Protein AF-A0A369JK52-F1 (afdb_monomer_lite)

Structure (mmCIF, N/CA/C/O backbone):
data_AF-A0A369JK52-F1
#
_entry.id   AF-A0A369JK52-F1
#
loop_
_atom_site.group_PDB
_atom_site.id
_atom_site.type_symbol
_atom_site.label_atom_id
_atom_site.label_alt_id
_atom_site.label_comp_id
_atom_site.label_asym_id
_atom_site.label_entity_id
_atom_site.label_seq_id
_atom_site.pdbx_PDB_ins_code
_atom_site.Cartn_x
_atom_site.Cartn_y
_atom_site.Cartn_z
_atom_site.occupancy
_atom_site.B_iso_or_equiv
_atom_site.auth_seq_id
_atom_site.auth_comp_id
_atom_site.auth_asym_id
_atom_site.auth_atom_id
_atom_site.pdbx_PDB_model_num
ATOM 1 N N . MET A 1 1 ? -1.022 -8.951 -0.066 1.00 92.31 1 MET A N 1
ATOM 2 C CA . MET A 1 1 ? -1.393 -7.519 -0.084 1.00 92.31 1 MET A CA 1
ATOM 3 C C . MET A 1 1 ? -2.094 -7.216 1.218 1.00 92.31 1 MET A C 1
ATOM 5 O O . MET A 1 1 ? -2.938 -8.012 1.606 1.00 92.31 1 MET A O 1
ATOM 9 N N . LEU A 1 2 ? -1.735 -6.120 1.875 1.00 95.69 2 LEU A N 1
ATOM 10 C CA . LEU A 1 2 ? -2.367 -5.659 3.109 1.00 95.69 2 LEU A CA 1
ATOM 11 C C . LEU A 1 2 ? -2.743 -4.187 2.950 1.00 95.69 2 LEU A C 1
ATOM 13 O O . LEU A 1 2 ? -2.022 -3.443 2.293 1.00 95.69 2 LEU A O 1
ATOM 17 N N . ILE A 1 3 ? -3.856 -3.775 3.537 1.00 95.38 3 ILE A N 1
ATOM 18 C CA . ILE A 1 3 ? -4.256 -2.375 3.664 1.00 95.38 3 ILE A CA 1
ATOM 19 C C . ILE A 1 3 ? -3.962 -1.959 5.103 1.00 95.38 3 ILE A C 1
ATOM 21 O O . ILE A 1 3 ? -4.188 -2.742 6.027 1.00 95.38 3 ILE A O 1
ATOM 25 N N . SER A 1 4 ? -3.420 -0.761 5.287 1.00 92.25 4 SER A N 1
ATOM 26 C CA . SER A 1 4 ? -3.056 -0.224 6.601 1.00 92.25 4 SER A CA 1
ATOM 27 C C . SER A 1 4 ? -3.136 1.311 6.594 1.00 92.25 4 SER A C 1
ATOM 29 O O . SER A 1 4 ? -3.690 1.890 5.659 1.00 92.25 4 SER A O 1
ATOM 31 N N . GLY A 1 5 ? -2.602 1.975 7.619 1.00 88.19 5 GLY A N 1
ATOM 32 C CA . GLY A 1 5 ? -2.619 3.434 7.751 1.00 88.19 5 GLY A CA 1
ATOM 33 C C . GLY A 1 5 ? -3.940 3.995 8.277 1.00 88.19 5 GLY A C 1
ATOM 34 O O . GLY A 1 5 ? -4.769 3.271 8.833 1.00 88.19 5 GLY A O 1
ATOM 35 N N . ASP A 1 6 ? -4.116 5.301 8.093 1.00 87.88 6 ASP A N 1
ATOM 36 C CA . ASP A 1 6 ? -5.197 6.079 8.710 1.00 87.88 6 ASP A CA 1
ATOM 37 C C . ASP A 1 6 ? -6.586 5.610 8.263 1.00 87.88 6 ASP A C 1
ATOM 39 O O . ASP A 1 6 ? -7.502 5.547 9.072 1.00 87.88 6 ASP A O 1
ATOM 43 N N . LEU A 1 7 ? -6.732 5.146 7.015 1.00 90.19 7 LEU A N 1
ATOM 44 C CA . LEU A 1 7 ? -7.988 4.561 6.531 1.00 90.19 7 LEU A CA 1
ATOM 45 C C . LEU A 1 7 ? -8.438 3.357 7.359 1.00 90.19 7 LEU A C 1
ATOM 47 O O . LEU A 1 7 ? -9.628 3.175 7.609 1.00 90.19 7 LEU A O 1
ATOM 51 N N . VAL A 1 8 ? -7.492 2.518 7.779 1.00 90.69 8 VAL A N 1
ATOM 52 C CA . VAL A 1 8 ? -7.812 1.346 8.594 1.00 90.69 8 VAL A CA 1
ATOM 53 C C . VAL A 1 8 ? -8.067 1.747 10.042 1.00 90.69 8 VAL A C 1
ATOM 55 O O . VAL A 1 8 ? -8.923 1.151 10.693 1.00 90.69 8 VAL A O 1
ATOM 58 N N . LEU A 1 9 ? -7.366 2.767 10.541 1.00 87.12 9 LEU A N 1
ATOM 59 C CA . LEU A 1 9 ? -7.651 3.338 11.852 1.00 87.12 9 LEU A CA 1
ATOM 60 C C . LEU A 1 9 ? -9.086 3.881 11.906 1.00 87.12 9 LEU A C 1
ATOM 62 O O . LEU A 1 9 ? -9.849 3.442 12.760 1.00 87.12 9 LEU A O 1
ATOM 66 N N . ASP A 1 10 ? -9.479 4.718 10.943 1.00 88.12 10 ASP A N 1
ATOM 67 C CA . ASP A 1 10 ? -10.840 5.254 10.815 1.00 88.12 10 ASP A CA 1
ATOM 68 C C . ASP A 1 10 ? -11.886 4.133 10.731 1.00 88.12 10 ASP A C 1
ATOM 70 O O . ASP A 1 10 ? -12.933 4.190 11.381 1.00 88.12 10 ASP A O 1
ATOM 74 N N . PHE A 1 11 ? -11.589 3.077 9.964 1.00 88.75 11 PHE A N 1
ATOM 75 C CA . PHE A 1 11 ? -12.454 1.903 9.851 1.00 88.75 11 PHE A CA 1
ATOM 76 C C . PHE A 1 11 ? -12.712 1.229 11.209 1.00 88.75 11 PHE A C 1
ATOM 78 O O . PHE A 1 11 ? -13.856 0.877 11.507 1.00 88.75 11 PHE A O 1
ATOM 85 N N . PHE A 1 12 ? -11.679 1.051 12.040 1.00 88.56 12 PHE A N 1
ATOM 86 C CA . PHE A 1 12 ? -11.827 0.436 13.365 1.00 88.56 12 PHE A CA 1
ATOM 87 C C . PHE A 1 12 ? -12.431 1.382 14.406 1.00 88.56 12 PHE A C 1
ATOM 89 O O . PHE A 1 12 ? -13.213 0.932 15.244 1.00 88.56 12 PHE A O 1
ATOM 96 N N . ASP A 1 13 ? -12.099 2.670 14.338 1.00 85.50 13 ASP A N 1
ATOM 97 C CA . ASP A 1 13 ? -12.552 3.699 15.278 1.00 85.50 13 ASP A CA 1
ATOM 98 C C . ASP A 1 13 ? -14.020 4.099 15.047 1.00 85.50 13 ASP A C 1
ATOM 100 O O . ASP A 1 13 ? -14.674 4.667 15.918 1.00 85.50 13 ASP A O 1
ATOM 104 N N . ARG A 1 14 ? -14.582 3.759 13.874 1.00 80.00 14 ARG A N 1
ATOM 105 C CA . ARG A 1 14 ? -15.957 4.108 13.462 1.00 80.00 14 ARG A CA 1
ATOM 106 C C . ARG A 1 14 ? -16.228 5.617 13.511 1.00 80.00 14 ARG A C 1
ATOM 108 O O . ARG A 1 14 ? -17.381 6.035 13.643 1.00 80.00 14 ARG A O 1
ATOM 115 N N . ASN A 1 15 ? -15.175 6.420 13.404 1.00 68.62 15 ASN A N 1
ATOM 116 C CA . ASN A 1 15 ? -15.254 7.872 13.413 1.00 68.62 15 ASN A CA 1
ATOM 117 C C . ASN A 1 15 ? -15.697 8.425 12.047 1.00 68.62 15 ASN A C 1
ATOM 119 O O . ASN A 1 15 ? -15.661 7.735 11.026 1.00 68.62 15 ASN A O 1
ATOM 123 N N . LEU A 1 16 ? -16.186 9.674 12.041 1.00 62.81 16 LEU A N 1
ATOM 124 C CA . LEU A 1 16 ? -16.596 10.385 10.821 1.00 62.81 16 LEU A CA 1
ATOM 125 C C . LEU A 1 16 ? -15.433 10.432 9.814 1.00 62.81 16 LEU A C 1
ATOM 127 O O . LEU A 1 16 ? -14.293 10.615 10.235 1.00 62.81 16 LEU A O 1
ATOM 131 N N . PRO A 1 17 ? -15.699 10.302 8.500 1.00 65.50 17 PRO A N 1
ATOM 132 C CA . PRO A 1 17 ? -14.642 10.094 7.520 1.00 65.50 17 PRO A CA 1
ATOM 133 C C . PRO A 1 17 ? -13.689 11.292 7.470 1.00 65.50 17 PRO A C 1
ATOM 135 O O . PRO A 1 17 ? -14.086 12.382 7.056 1.00 65.50 17 PRO A O 1
ATOM 138 N N . SER A 1 18 ? -12.421 11.062 7.832 1.00 75.38 18 SER A N 1
ATOM 139 C CA . SER A 1 18 ? -11.323 12.023 7.629 1.00 75.38 18 SER A CA 1
ATOM 140 C C . SER A 1 18 ? -10.865 12.102 6.160 1.00 75.38 18 SER A C 1
ATOM 142 O O . SER A 1 18 ? -10.001 12.898 5.805 1.00 75.38 18 SER A O 1
ATOM 144 N N . ASP A 1 19 ? -11.500 11.292 5.308 1.00 84.62 19 ASP A N 1
ATOM 145 C CA . ASP A 1 19 ? -11.163 11.012 3.915 1.00 84.62 19 ASP A CA 1
ATOM 146 C C . ASP A 1 19 ? -9.677 10.678 3.663 1.00 84.62 19 ASP A C 1
ATOM 148 O O . ASP A 1 19 ? -9.024 11.325 2.838 1.00 84.62 19 ASP A O 1
ATOM 152 N N . PRO A 1 20 ? -9.119 9.681 4.374 1.00 89.00 20 PRO A N 1
ATOM 153 C CA . PRO A 1 20 ? -7.706 9.353 4.273 1.00 89.00 20 PRO A CA 1
ATOM 154 C C . PRO A 1 20 ? -7.371 8.645 2.953 1.00 89.00 20 PRO A C 1
ATOM 156 O O . PRO A 1 20 ? -8.184 7.918 2.370 1.00 89.00 20 PRO A O 1
ATOM 159 N N . ASP A 1 21 ? -6.123 8.801 2.510 1.00 93.25 21 ASP A N 1
ATOM 160 C CA . ASP A 1 21 ? -5.587 8.072 1.361 1.00 93.25 21 ASP A CA 1
ATOM 161 C C . ASP A 1 21 ? -5.592 6.553 1.618 1.00 93.25 21 ASP A C 1
ATOM 163 O O . ASP A 1 21 ? -5.274 6.080 2.712 1.00 93.25 21 ASP A O 1
ATOM 167 N N . LEU A 1 22 ? -5.878 5.759 0.580 1.00 94.38 22 LEU A N 1
ATOM 168 C CA . LEU A 1 22 ? -5.802 4.302 0.680 1.00 94.38 22 LEU A CA 1
ATOM 169 C C . LEU A 1 22 ? -4.339 3.853 0.650 1.00 94.38 22 LEU A C 1
ATOM 171 O O . LEU A 1 22 ? -3.682 3.940 -0.389 1.00 94.38 22 LEU A O 1
ATOM 175 N N . GLU A 1 23 ? -3.836 3.310 1.755 1.00 94.50 23 GLU A N 1
ATOM 176 C CA . GLU A 1 23 ? -2.468 2.804 1.832 1.00 94.50 23 GLU A CA 1
ATOM 177 C C . GLU A 1 23 ? -2.408 1.275 1.693 1.00 94.50 23 GLU A C 1
ATOM 179 O O . GLU A 1 23 ? -2.938 0.522 2.509 1.00 94.50 23 GLU A O 1
ATOM 184 N N . VAL A 1 24 ? -1.726 0.813 0.643 1.00 95.94 24 VAL A N 1
ATOM 185 C CA . VAL A 1 24 ? -1.594 -0.600 0.277 1.00 95.94 24 VAL A CA 1
ATOM 186 C C . VAL A 1 24 ? -0.138 -1.035 0.407 1.00 95.94 24 VAL A C 1
ATOM 188 O O . VAL A 1 24 ? 0.750 -0.474 -0.233 1.00 95.94 24 VAL A O 1
ATOM 191 N N . TRP A 1 25 ? 0.100 -2.078 1.193 1.00 94.44 25 TRP A N 1
ATOM 192 C CA . TRP A 1 25 ? 1.404 -2.678 1.442 1.00 94.44 25 TRP A CA 1
ATOM 193 C C . TRP A 1 25 ? 1.559 -4.002 0.695 1.00 94.44 25 TRP A C 1
ATOM 195 O O . TRP A 1 25 ? 0.729 -4.917 0.795 1.00 94.44 25 TRP A O 1
ATOM 205 N N . VAL A 1 26 ? 2.649 -4.114 -0.063 1.00 95.00 26 VAL A N 1
ATOM 206 C CA . VAL A 1 26 ? 2.937 -5.276 -0.912 1.00 95.00 26 VAL A CA 1
ATOM 207 C C . VAL A 1 26 ? 4.418 -5.623 -0.900 1.00 95.00 26 VAL A C 1
ATOM 209 O O . VAL A 1 26 ? 5.282 -4.776 -0.669 1.00 95.00 26 VAL A O 1
ATOM 212 N N . GLU A 1 27 ? 4.717 -6.877 -1.207 1.00 92.44 27 GLU A N 1
ATOM 213 C CA . GLU A 1 27 ? 6.076 -7.284 -1.550 1.00 92.44 27 GLU A CA 1
ATOM 214 C C . GLU A 1 27 ? 6.511 -6.550 -2.819 1.00 92.44 27 GLU A C 1
ATOM 216 O O . GLU A 1 27 ? 5.719 -6.387 -3.753 1.00 92.44 27 GLU A O 1
ATOM 221 N N . HIS A 1 28 ? 7.765 -6.102 -2.864 1.00 91.31 28 HIS A N 1
ATOM 222 C CA . HIS A 1 28 ? 8.261 -5.319 -3.990 1.00 91.31 28 HIS A CA 1
ATOM 223 C C . HIS A 1 28 ? 8.048 -5.997 -5.356 1.00 91.31 28 HIS A C 1
ATOM 225 O O . HIS A 1 28 ? 7.530 -5.310 -6.234 1.00 91.31 28 HIS A O 1
ATOM 231 N N . PRO A 1 29 ? 8.315 -7.305 -5.552 1.00 89.50 29 PRO A N 1
ATOM 232 C CA . PRO A 1 29 ? 8.073 -7.971 -6.838 1.00 89.50 29 PRO A CA 1
ATOM 233 C C . PRO A 1 29 ? 6.621 -7.868 -7.335 1.00 89.50 29 PRO A C 1
ATOM 235 O O . PRO A 1 29 ? 6.385 -7.670 -8.524 1.00 89.50 29 PRO A O 1
ATOM 238 N N . SER A 1 30 ? 5.647 -7.918 -6.423 1.00 93.56 30 SER A N 1
ATOM 239 C CA . SER A 1 30 ? 4.210 -7.871 -6.735 1.00 93.56 3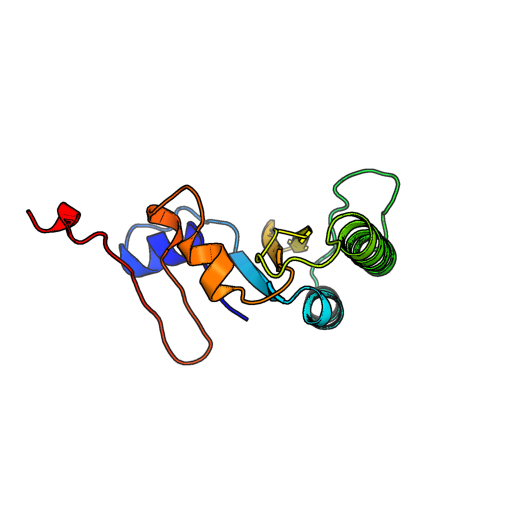0 SER A CA 1
ATOM 240 C C . SER A 1 30 ? 3.706 -6.461 -7.070 1.00 93.56 30 SER A C 1
ATOM 242 O O . SER A 1 30 ? 2.596 -6.285 -7.575 1.00 93.56 30 SER A O 1
ATOM 244 N N . ALA A 1 31 ? 4.506 -5.427 -6.796 1.00 94.19 31 ALA A N 1
ATOM 245 C CA . ALA A 1 31 ? 4.097 -4.038 -6.965 1.00 94.19 31 ALA A CA 1
ATOM 246 C C . ALA A 1 31 ? 3.869 -3.644 -8.428 1.00 94.19 31 ALA A C 1
ATOM 248 O O . ALA A 1 31 ? 3.038 -2.775 -8.694 1.00 94.19 31 ALA A O 1
ATOM 249 N N . LEU A 1 32 ? 4.590 -4.260 -9.371 1.00 95.25 32 LEU A N 1
ATOM 250 C CA . LEU A 1 32 ? 4.457 -3.929 -10.788 1.00 95.25 32 LEU A CA 1
ATOM 251 C C . LEU A 1 32 ? 3.059 -4.265 -11.312 1.00 95.25 32 LEU A C 1
ATOM 253 O O . LEU A 1 32 ? 2.445 -3.440 -11.987 1.00 95.25 32 LEU A O 1
ATOM 257 N N . ASP A 1 33 ? 2.552 -5.450 -10.985 1.00 97.19 33 ASP A N 1
ATOM 258 C CA . ASP A 1 33 ? 1.253 -5.912 -11.474 1.00 97.19 33 ASP A CA 1
ATOM 259 C C . ASP A 1 33 ? 0.105 -5.168 -10.795 1.00 97.19 33 ASP A C 1
ATOM 261 O O . ASP A 1 33 ? -0.821 -4.715 -11.466 1.00 97.19 33 ASP A O 1
ATOM 265 N N . ILE A 1 34 ? 0.216 -4.924 -9.488 1.00 96.94 34 ILE A N 1
ATOM 266 C CA . ILE A 1 34 ? -0.775 -4.146 -8.734 1.00 96.94 34 ILE A CA 1
ATOM 267 C C . ILE A 1 34 ? -0.817 -2.694 -9.221 1.00 96.94 34 ILE A C 1
ATOM 269 O O . ILE A 1 34 ? -1.889 -2.154 -9.486 1.00 96.94 34 ILE A O 1
ATOM 273 N N . GLY A 1 35 ? 0.342 -2.060 -9.416 1.00 97.06 35 GLY A N 1
ATOM 274 C CA . GLY A 1 35 ? 0.395 -0.697 -9.938 1.00 97.06 35 GLY A CA 1
ATOM 275 C C . GLY A 1 35 ? -0.118 -0.595 -11.376 1.00 97.06 35 GLY A C 1
ATOM 276 O O . GLY A 1 35 ? -0.810 0.363 -11.708 1.00 97.06 35 GLY A O 1
ATOM 277 N N . ARG A 1 36 ? 0.136 -1.599 -12.228 1.00 97.44 36 ARG A N 1
ATOM 278 C CA . ARG A 1 36 ? -0.483 -1.681 -13.563 1.00 97.44 36 ARG A CA 1
ATOM 279 C C . ARG A 1 36 ? -1.995 -1.792 -13.472 1.00 97.44 36 ARG A C 1
ATOM 281 O O . ARG A 1 36 ? -2.684 -1.097 -14.211 1.00 97.44 36 ARG A O 1
ATOM 288 N N . TRP A 1 37 ? -2.507 -2.613 -12.561 1.00 97.62 37 TRP A N 1
ATOM 289 C CA . TRP A 1 37 ? -3.941 -2.724 -12.339 1.00 97.62 37 TRP A CA 1
ATOM 290 C C . TRP A 1 37 ? -4.556 -1.382 -11.918 1.00 97.62 37 TRP A C 1
ATOM 292 O O . TRP A 1 37 ? -5.561 -0.983 -12.505 1.00 97.62 37 TRP A O 1
ATOM 302 N N . PHE A 1 38 ? -3.907 -0.612 -11.034 1.00 97.44 38 PHE A N 1
ATOM 303 C CA . PHE A 1 38 ? -4.352 0.750 -10.702 1.00 97.44 38 PHE A CA 1
ATOM 304 C C . PHE A 1 38 ? -4.468 1.652 -11.938 1.00 97.44 38 PHE A C 1
ATOM 306 O O . PHE A 1 38 ? -5.456 2.375 -12.082 1.00 97.44 38 PHE A O 1
ATOM 313 N N . LEU A 1 39 ? -3.507 1.568 -12.865 1.00 96.88 39 LEU A N 1
ATOM 314 C CA . LEU A 1 39 ? -3.580 2.294 -14.137 1.00 96.88 39 LEU A CA 1
ATOM 315 C C . LEU A 1 39 ? -4.777 1.837 -14.986 1.00 96.88 39 LEU A C 1
ATOM 317 O O . LEU A 1 39 ? -5.451 2.674 -15.583 1.00 96.88 39 LEU A O 1
ATOM 321 N N . THR A 1 40 ? -5.088 0.534 -15.019 1.00 97.50 40 THR A N 1
ATOM 322 C CA . THR A 1 40 ? -6.240 0.021 -15.791 1.00 97.50 40 THR A CA 1
ATOM 323 C C . THR A 1 40 ? -7.595 0.469 -15.251 1.00 97.50 40 THR A C 1
ATOM 325 O O . THR A 1 40 ? -8.529 0.622 -16.032 1.00 97.50 40 THR A O 1
ATOM 328 N N . ILE A 1 41 ? -7.706 0.719 -13.943 1.00 96.31 41 ILE A N 1
ATOM 329 C CA . ILE A 1 41 ? -8.955 1.166 -13.304 1.00 96.31 41 ILE A CA 1
ATOM 330 C C . ILE A 1 41 ? -9.062 2.700 -13.209 1.00 96.31 41 ILE A C 1
ATOM 332 O O . ILE A 1 41 ? -9.913 3.224 -12.494 1.00 96.31 41 ILE A O 1
ATOM 336 N N . GLY A 1 42 ? -8.210 3.435 -13.935 1.00 96.06 42 GLY A N 1
ATOM 337 C CA . GLY A 1 42 ? -8.342 4.883 -14.130 1.00 96.06 42 GLY A CA 1
ATOM 338 C C . GLY A 1 42 ? -7.529 5.766 -13.180 1.00 96.06 42 GLY A C 1
ATOM 339 O O . GLY A 1 42 ? -7.720 6.984 -13.175 1.00 96.06 42 GLY A O 1
ATOM 340 N N . TYR A 1 43 ? -6.609 5.202 -12.395 1.00 97.69 43 TYR A N 1
ATOM 341 C CA . TYR A 1 43 ? -5.642 6.009 -11.653 1.00 97.69 43 TYR A CA 1
ATOM 342 C C . TYR A 1 43 ? -4.458 6.391 -12.541 1.00 97.69 43 TYR A C 1
ATOM 344 O O . TYR A 1 43 ? -4.084 5.674 -13.466 1.00 97.69 43 TYR A O 1
ATOM 352 N N . ILE A 1 44 ? -3.817 7.510 -12.220 1.00 96.75 44 ILE A N 1
ATOM 353 C CA . ILE A 1 44 ? -2.549 7.914 -12.821 1.00 96.75 44 ILE A CA 1
ATOM 354 C C . ILE A 1 44 ? -1.429 7.835 -11.795 1.00 96.75 44 ILE A C 1
ATOM 356 O O . ILE A 1 44 ? -1.609 8.206 -10.637 1.00 96.75 44 ILE A O 1
ATOM 360 N N . TYR A 1 45 ? -0.256 7.382 -12.222 1.00 96.81 45 TYR A N 1
ATOM 361 C CA . TYR A 1 45 ? 0.936 7.432 -11.387 1.00 96.81 45 TYR A CA 1
ATOM 362 C C . TYR A 1 45 ? 1.422 8.879 -11.230 1.00 96.81 45 TYR A C 1
ATOM 364 O O . TYR A 1 45 ? 1.542 9.616 -12.211 1.00 96.81 45 TYR A O 1
ATOM 372 N N . ILE A 1 46 ? 1.711 9.272 -9.990 1.00 95.50 46 ILE A N 1
ATOM 373 C CA . ILE A 1 46 ? 2.272 10.574 -9.640 1.00 95.50 46 ILE A CA 1
ATOM 374 C C . ILE A 1 46 ? 3.760 10.381 -9.322 1.00 95.50 46 ILE A C 1
ATOM 376 O O . ILE A 1 46 ? 4.103 9.821 -8.275 1.00 95.50 46 ILE A O 1
ATOM 380 N N . PRO A 1 47 ? 4.664 10.816 -10.214 1.00 91.44 47 PRO A N 1
ATOM 381 C CA . PRO A 1 47 ? 6.089 10.610 -10.025 1.00 91.44 47 PRO A CA 1
ATOM 382 C C . PRO A 1 47 ? 6.612 11.445 -8.854 1.00 91.44 47 PRO A C 1
ATOM 384 O O . PRO A 1 47 ? 6.352 12.641 -8.762 1.00 91.44 47 PRO A O 1
ATOM 387 N N . SER A 1 48 ? 7.399 10.828 -7.967 1.00 82.38 48 SER A N 1
ATOM 388 C CA . SER A 1 48 ? 7.994 11.535 -6.819 1.00 82.38 48 SER A CA 1
ATOM 389 C C . SER A 1 48 ? 9.073 12.552 -7.219 1.00 82.38 48 SER A C 1
ATOM 391 O O . SER A 1 48 ? 9.443 13.400 -6.416 1.00 82.38 48 SER A O 1
ATOM 393 N N . ASN A 1 49 ? 9.616 12.448 -8.435 1.00 77.69 49 ASN A N 1
ATOM 394 C CA . ASN A 1 49 ? 10.477 13.451 -9.058 1.00 77.69 49 ASN A CA 1
ATOM 395 C C . ASN A 1 49 ? 10.358 13.378 -10.590 1.00 77.69 49 ASN A C 1
ATOM 397 O O . ASN A 1 49 ? 10.018 12.333 -11.145 1.00 77.69 49 ASN A O 1
ATOM 401 N N . ASP A 1 50 ? 10.688 14.473 -11.278 1.00 63.62 50 ASP A N 1
ATOM 402 C CA . ASP A 1 50 ? 10.506 14.619 -12.732 1.00 63.62 50 ASP A CA 1
ATOM 403 C C . ASP A 1 50 ? 11.275 13.603 -13.594 1.00 63.62 50 ASP A C 1
ATOM 405 O O . ASP A 1 50 ? 10.980 13.447 -14.779 1.00 63.62 50 ASP A O 1
ATOM 409 N N . ARG A 1 51 ? 12.256 12.891 -13.024 1.00 72.88 51 ARG A N 1
ATOM 410 C CA . ARG A 1 51 ? 13.128 11.978 -13.778 1.00 72.88 51 ARG A CA 1
ATOM 411 C C . ARG A 1 51 ? 12.456 10.653 -14.143 1.00 72.88 51 ARG A C 1
ATOM 413 O O . ARG A 1 51 ? 12.896 10.014 -15.092 1.00 72.88 51 ARG A O 1
ATOM 420 N N . PHE A 1 52 ? 11.413 10.232 -13.422 1.00 79.06 52 PHE A N 1
ATOM 421 C CA . PHE A 1 52 ? 10.761 8.928 -13.623 1.00 79.06 52 PHE A CA 1
ATOM 422 C C . PHE A 1 52 ? 9.251 9.082 -13.745 1.00 79.06 52 PHE A C 1
ATOM 424 O O . PHE A 1 52 ? 8.512 8.710 -12.839 1.00 79.06 52 PHE A O 1
ATOM 431 N N . ARG A 1 53 ? 8.801 9.645 -14.872 1.00 83.38 53 ARG A N 1
ATOM 432 C CA . ARG A 1 53 ? 7.373 9.872 -15.163 1.00 83.38 53 ARG A CA 1
ATOM 433 C C . ARG A 1 53 ? 6.581 8.585 -15.380 1.00 83.38 53 ARG A C 1
ATOM 435 O O . ARG A 1 53 ? 5.381 8.565 -15.141 1.00 83.38 53 ARG A O 1
ATOM 442 N N . ASP A 1 54 ? 7.255 7.529 -15.822 1.00 90.94 54 ASP A N 1
ATOM 443 C CA . ASP A 1 54 ? 6.657 6.215 -16.025 1.00 90.94 54 ASP A CA 1
ATOM 444 C C . ASP A 1 54 ? 6.785 5.340 -14.769 1.00 90.94 54 ASP A C 1
ATOM 446 O O . ASP A 1 54 ? 7.860 5.227 -14.168 1.00 90.94 54 ASP A O 1
ATOM 450 N N . PHE A 1 55 ? 5.682 4.687 -14.398 1.00 94.06 55 PHE A N 1
ATOM 451 C CA . PHE A 1 55 ? 5.626 3.817 -13.226 1.00 94.06 55 PHE A CA 1
ATOM 452 C C . PHE A 1 55 ? 6.557 2.606 -13.364 1.00 94.06 55 PHE A C 1
ATOM 454 O O . PHE A 1 55 ? 7.266 2.269 -12.416 1.00 94.06 55 PHE A O 1
ATOM 461 N N . LYS A 1 56 ? 6.613 1.969 -14.542 1.00 93.75 56 LYS A N 1
ATOM 462 C CA . LYS A 1 56 ? 7.465 0.789 -14.759 1.00 93.75 56 LYS A CA 1
ATOM 463 C C . LYS A 1 56 ? 8.945 1.154 -14.610 1.00 93.75 56 LYS A C 1
ATOM 465 O O . LYS A 1 56 ? 9.682 0.430 -13.943 1.00 93.75 56 LYS A O 1
ATOM 470 N N . ALA A 1 57 ? 9.376 2.285 -15.165 1.00 91.56 57 ALA A N 1
ATOM 471 C CA . ALA A 1 57 ? 10.734 2.798 -14.987 1.00 91.56 57 ALA A CA 1
ATOM 472 C C . ALA A 1 57 ? 11.056 3.097 -13.510 1.00 91.56 57 ALA A C 1
ATOM 474 O O . ALA A 1 57 ? 12.129 2.733 -13.021 1.00 91.56 57 ALA A O 1
ATOM 475 N N . ALA A 1 58 ? 10.118 3.713 -12.780 1.00 91.19 58 ALA A N 1
ATOM 476 C CA . ALA A 1 58 ? 10.270 3.977 -11.349 1.00 91.19 58 ALA A CA 1
ATOM 477 C C . ALA A 1 58 ? 10.383 2.678 -10.527 1.00 91.19 58 ALA A C 1
ATOM 479 O O . ALA A 1 58 ? 11.211 2.592 -9.618 1.00 91.19 58 ALA A O 1
ATOM 480 N N . HIS A 1 59 ? 9.598 1.657 -10.879 1.00 91.38 59 HIS A N 1
ATOM 481 C CA . HIS A 1 59 ? 9.639 0.337 -10.257 1.00 91.38 59 HIS A CA 1
ATOM 482 C C . HIS A 1 59 ? 10.990 -0.364 -10.474 1.00 91.38 59 HIS A C 1
ATOM 484 O O . HIS A 1 59 ? 11.631 -0.727 -9.491 1.00 91.38 59 HIS A O 1
ATOM 490 N N . ILE A 1 60 ? 11.476 -0.451 -11.721 1.00 89.12 60 ILE A N 1
ATOM 491 C CA . ILE A 1 60 ? 12.774 -1.075 -12.061 1.00 89.12 60 ILE A CA 1
ATOM 492 C C . ILE A 1 60 ? 13.926 -0.419 -11.290 1.00 89.12 60 ILE A C 1
ATOM 494 O O . ILE A 1 60 ? 14.809 -1.099 -10.768 1.00 89.12 60 ILE A O 1
ATOM 498 N N . ARG A 1 61 ? 13.915 0.915 -11.175 1.00 84.50 61 ARG A N 1
ATOM 499 C CA . ARG A 1 61 ? 14.911 1.628 -10.368 1.00 84.50 61 ARG A CA 1
ATOM 500 C C . ARG A 1 61 ? 14.799 1.280 -8.883 1.00 84.50 61 ARG A C 1
ATOM 502 O O . ARG A 1 61 ? 15.824 1.163 -8.217 1.00 84.50 61 ARG A O 1
ATOM 509 N N . GLY A 1 62 ? 13.577 1.149 -8.365 1.00 80.38 62 GLY A N 1
ATOM 510 C CA . GLY A 1 62 ? 13.330 0.664 -7.008 1.00 80.38 62 GLY A CA 1
ATOM 511 C C . GLY A 1 62 ? 13.970 -0.701 -6.769 1.00 80.38 62 GLY A C 1
ATOM 512 O O . GLY A 1 62 ? 14.666 -0.869 -5.774 1.00 80.38 62 GLY A O 1
ATOM 513 N N . THR A 1 63 ? 13.829 -1.615 -7.731 1.00 83.50 63 THR A N 1
ATOM 514 C CA . THR A 1 63 ? 14.443 -2.946 -7.688 1.00 83.50 63 THR A CA 1
ATOM 515 C C . THR A 1 63 ? 15.967 -2.868 -7.684 1.00 83.50 63 THR A C 1
ATOM 517 O O . THR A 1 63 ? 16.606 -3.498 -6.850 1.00 83.50 63 THR A O 1
ATOM 520 N N . ALA A 1 64 ? 16.564 -2.068 -8.573 1.00 80.81 64 ALA A N 1
ATOM 521 C CA . ALA A 1 64 ? 18.018 -1.919 -8.643 1.00 80.81 64 ALA A CA 1
ATOM 522 C C . ALA A 1 64 ? 18.606 -1.324 -7.352 1.00 80.81 64 ALA A C 1
ATOM 524 O O . ALA A 1 64 ? 19.610 -1.824 -6.853 1.00 80.81 64 ALA A O 1
ATOM 525 N N . ALA A 1 65 ? 17.966 -0.289 -6.794 1.00 74.88 65 ALA A N 1
ATOM 526 C CA . ALA A 1 65 ? 18.373 0.296 -5.516 1.00 74.88 65 ALA A CA 1
ATOM 527 C C . ALA A 1 65 ? 18.294 -0.737 -4.383 1.00 74.88 65 ALA A C 1
ATOM 529 O O . ALA A 1 65 ? 19.254 -0.893 -3.638 1.00 74.88 65 ALA A O 1
ATOM 530 N N . TRP A 1 66 ? 17.200 -1.502 -4.321 1.00 71.81 66 TRP A N 1
ATOM 531 C CA . TRP A 1 66 ? 17.042 -2.583 -3.351 1.00 71.81 66 TRP A CA 1
ATOM 532 C C . TRP A 1 66 ? 18.124 -3.667 -3.479 1.00 71.81 66 TRP A C 1
ATOM 534 O O . TRP A 1 66 ? 18.675 -4.075 -2.465 1.00 71.81 66 TRP A O 1
ATOM 544 N N . ILE A 1 67 ? 18.481 -4.098 -4.695 1.00 73.38 67 ILE A N 1
ATOM 545 C CA . ILE A 1 67 ? 19.549 -5.096 -4.911 1.00 73.38 67 ILE A CA 1
ATOM 546 C C . ILE A 1 67 ? 20.907 -4.578 -4.413 1.00 73.38 67 ILE A C 1
ATOM 548 O O . ILE A 1 67 ? 21.672 -5.335 -3.822 1.00 73.38 67 ILE A O 1
ATOM 552 N N . ILE A 1 68 ? 21.214 -3.301 -4.661 1.00 69.62 68 ILE A N 1
ATOM 553 C CA . ILE A 1 68 ? 22.498 -2.691 -4.285 1.00 69.62 68 ILE A CA 1
ATOM 554 C C . ILE A 1 68 ? 22.579 -2.458 -2.769 1.00 69.62 68 ILE A C 1
ATOM 556 O O . ILE A 1 68 ? 23.615 -2.719 -2.164 1.00 69.62 68 ILE A O 1
ATOM 560 N N . GLU A 1 69 ? 21.500 -1.968 -2.155 1.00 65.44 69 GLU A N 1
ATOM 561 C CA . GLU A 1 69 ? 21.444 -1.646 -0.721 1.00 65.44 69 GLU A CA 1
ATOM 562 C C . GLU A 1 69 ? 21.237 -2.894 0.155 1.00 65.44 69 GLU A C 1
ATOM 564 O O . GLU A 1 69 ? 21.717 -2.951 1.284 1.00 65.44 69 GLU A O 1
ATOM 569 N N . GLY A 1 70 ? 20.546 -3.911 -0.362 1.00 60.88 70 GLY A N 1
ATOM 570 C CA . GLY A 1 70 ? 20.086 -5.089 0.375 1.00 60.88 70 GLY A CA 1
ATOM 571 C C . GLY A 1 70 ? 21.098 -6.224 0.515 1.00 60.88 70 GLY A C 1
ATOM 572 O O . GLY A 1 70 ? 20.674 -7.360 0.708 1.00 60.88 70 GLY A O 1
ATOM 573 N N . GLY A 1 71 ? 22.406 -5.958 0.409 1.00 51.34 71 GLY A N 1
ATOM 574 C CA . GLY A 1 71 ? 23.466 -6.964 0.535 1.00 51.34 71 GLY A CA 1
ATOM 575 C C . GLY A 1 71 ? 23.257 -7.928 1.717 1.00 51.34 71 GLY A C 1
ATOM 576 O O . GLY A 1 71 ? 23.630 -7.639 2.847 1.00 51.34 71 GLY A O 1
ATOM 577 N N . ILE A 1 72 ? 22.679 -9.099 1.431 1.00 50.44 72 ILE A N 1
ATOM 578 C CA . ILE A 1 72 ? 22.648 -10.321 2.253 1.00 50.44 72 ILE A CA 1
ATOM 579 C C . ILE A 1 72 ? 21.836 -10.264 3.575 1.00 50.44 72 ILE A C 1
ATOM 581 O O . ILE A 1 72 ? 21.864 -11.241 4.310 1.00 50.44 72 ILE A O 1
ATOM 585 N N . ASN A 1 73 ? 21.023 -9.243 3.894 1.00 47.94 73 ASN A N 1
ATOM 586 C CA . ASN A 1 73 ? 20.223 -9.286 5.141 1.00 47.94 73 ASN A CA 1
ATOM 587 C C . ASN A 1 73 ? 18.723 -8.969 5.001 1.00 47.94 73 ASN A C 1
ATOM 589 O O . ASN A 1 73 ? 18.296 -7.988 4.403 1.00 47.94 73 ASN A O 1
ATOM 593 N N . ILE A 1 74 ? 17.942 -9.873 5.597 1.00 52.72 74 ILE A N 1
ATOM 594 C CA . ILE A 1 74 ? 16.535 -10.229 5.370 1.00 52.72 74 ILE A CA 1
ATOM 595 C C . ILE A 1 74 ? 15.604 -9.376 6.255 1.00 52.72 74 ILE A C 1
ATOM 597 O O . ILE A 1 74 ? 14.724 -9.890 6.945 1.00 52.72 74 ILE A O 1
ATOM 601 N N . THR A 1 75 ? 15.826 -8.065 6.324 1.00 54.34 75 THR A N 1
ATOM 602 C CA . THR A 1 75 ? 14.881 -7.149 6.979 1.00 54.34 75 THR A CA 1
ATOM 603 C C . THR A 1 75 ? 13.892 -6.610 5.948 1.00 54.34 75 THR A C 1
ATOM 605 O O . THR A 1 75 ? 14.295 -6.324 4.819 1.00 54.34 75 THR A O 1
ATOM 608 N N . PRO A 1 76 ? 12.602 -6.433 6.298 1.00 61.88 76 PRO A N 1
ATOM 609 C CA . PRO A 1 76 ? 11.638 -5.781 5.424 1.00 61.88 76 PRO A CA 1
ATOM 610 C C . PRO A 1 76 ? 11.950 -4.288 5.356 1.00 61.88 76 PRO A C 1
ATOM 612 O O . PRO A 1 76 ? 11.311 -3.459 5.998 1.00 61.88 76 PRO A O 1
ATOM 615 N N . ILE A 1 77 ? 12.979 -3.940 4.591 1.00 65.00 77 ILE A N 1
ATOM 616 C CA . ILE A 1 77 ? 13.324 -2.556 4.305 1.00 65.00 77 ILE A CA 1
ATOM 617 C C . ILE A 1 77 ? 12.209 -2.015 3.400 1.00 65.00 77 ILE A C 1
ATOM 619 O O . ILE A 1 77 ? 11.900 -2.642 2.374 1.00 65.00 77 ILE A O 1
ATOM 623 N N . PRO A 1 78 ? 11.572 -0.881 3.749 1.00 67.50 78 PRO A N 1
ATOM 624 C CA . PRO A 1 78 ? 10.705 -0.170 2.823 1.00 67.50 78 PRO A CA 1
ATOM 625 C C . PRO A 1 78 ? 11.491 0.143 1.550 1.00 67.50 78 PRO A C 1
ATOM 627 O O . PRO A 1 78 ? 12.457 0.898 1.575 1.00 67.50 78 PRO A O 1
ATOM 630 N N . VAL A 1 79 ? 11.090 -0.451 0.429 1.00 73.31 79 VAL A N 1
ATOM 631 C CA . VAL A 1 79 ? 11.816 -0.316 -0.837 1.00 73.31 79 VAL A CA 1
ATOM 632 C C . VAL A 1 79 ? 11.437 0.997 -1.503 1.00 73.31 79 VAL A C 1
ATOM 634 O O . VAL A 1 79 ? 12.287 1.820 -1.840 1.00 73.31 79 VAL A O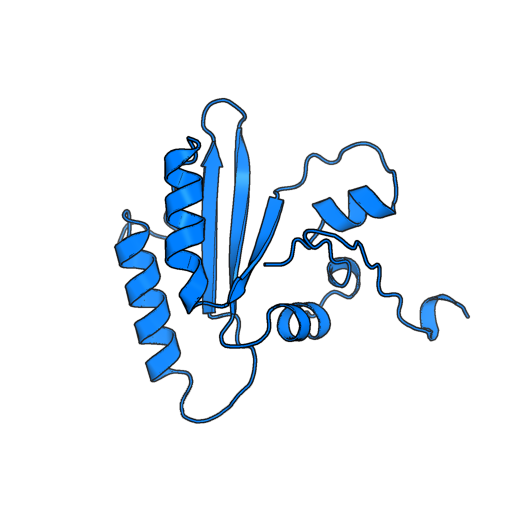 1
ATOM 637 N N . ARG A 1 80 ? 10.135 1.213 -1.708 1.00 84.81 80 ARG A N 1
ATOM 638 C CA . ARG A 1 80 ? 9.598 2.406 -2.372 1.00 84.81 80 ARG A CA 1
ATOM 639 C C . ARG A 1 80 ? 8.157 2.681 -1.973 1.00 84.81 80 ARG A C 1
ATOM 641 O O . ARG A 1 80 ? 7.384 1.755 -1.729 1.00 84.81 80 ARG A O 1
ATOM 648 N N . ARG A 1 81 ? 7.807 3.966 -2.018 1.00 91.31 81 ARG A N 1
ATOM 649 C CA . ARG A 1 81 ? 6.440 4.491 -2.015 1.00 91.31 81 ARG A CA 1
ATOM 650 C C . ARG A 1 81 ? 6.104 4.977 -3.423 1.00 91.31 81 ARG A C 1
ATOM 652 O O . ARG A 1 81 ? 6.848 5.787 -3.972 1.00 91.31 81 ARG A O 1
ATOM 659 N N . PHE A 1 82 ? 4.986 4.519 -3.970 1.00 94.81 82 PHE A N 1
ATOM 660 C CA . PHE A 1 82 ? 4.413 5.010 -5.221 1.00 94.81 82 PHE A CA 1
ATOM 661 C C . PHE A 1 82 ? 3.045 5.623 -4.940 1.00 94.81 82 PHE A C 1
ATOM 663 O O . PHE A 1 82 ? 2.316 5.144 -4.075 1.00 94.81 82 PHE A O 1
ATOM 670 N N . ILE A 1 83 ? 2.709 6.694 -5.652 1.00 96.38 83 ILE A N 1
ATOM 671 C CA . ILE A 1 83 ? 1.458 7.425 -5.460 1.00 96.38 83 ILE A CA 1
ATOM 672 C C . ILE A 1 83 ? 0.652 7.310 -6.744 1.00 96.38 83 ILE A C 1
ATOM 674 O O . ILE A 1 83 ? 1.179 7.542 -7.832 1.00 96.38 83 ILE A O 1
ATOM 678 N N . PHE A 1 84 ? -0.621 6.972 -6.608 1.00 97.44 84 PHE A N 1
ATOM 679 C CA . PHE A 1 84 ? -1.573 6.893 -7.702 1.00 97.44 84 PHE A CA 1
ATOM 680 C C . PHE A 1 84 ? -2.766 7.778 -7.375 1.00 97.44 84 PHE A C 1
ATOM 682 O O . PHE A 1 84 ? -3.313 7.669 -6.286 1.00 97.44 84 PHE A O 1
ATOM 689 N N . ARG A 1 85 ? -3.194 8.639 -8.297 1.00 97.31 85 ARG A N 1
ATOM 690 C CA . ARG A 1 85 ? -4.330 9.546 -8.082 1.00 97.31 85 ARG A CA 1
ATOM 691 C C . ARG A 1 85 ? -5.378 9.352 -9.160 1.00 97.31 85 ARG A C 1
ATOM 693 O O . ARG A 1 85 ? -5.046 9.283 -10.342 1.00 97.31 85 ARG A O 1
ATOM 700 N N . ASN A 1 86 ? -6.638 9.277 -8.764 1.00 96.75 86 ASN A N 1
ATOM 701 C CA . ASN A 1 86 ? -7.757 9.317 -9.690 1.00 96.75 86 ASN A CA 1
ATOM 702 C C . ASN A 1 86 ? -8.153 10.783 -9.907 1.00 96.75 86 ASN A C 1
ATOM 704 O O . ASN A 1 86 ? -8.479 11.481 -8.955 1.00 96.75 86 ASN A O 1
ATOM 708 N N . ARG A 1 87 ? -8.117 11.265 -11.154 1.00 91.88 87 ARG A N 1
ATOM 709 C CA . ARG A 1 87 ? -8.408 12.679 -11.466 1.00 91.88 87 ARG A CA 1
ATOM 710 C C . ARG A 1 87 ? -9.884 13.058 -11.343 1.00 91.88 87 ARG A C 1
ATOM 712 O O . ARG A 1 87 ? -10.188 14.239 -11.296 1.00 91.88 87 ARG A O 1
ATOM 719 N N . LEU A 1 88 ? -10.790 12.083 -11.368 1.00 92.88 88 LEU A N 1
ATOM 720 C CA . LEU A 1 88 ? -12.230 12.333 -11.307 1.00 92.88 88 LEU A CA 1
ATOM 721 C C . LEU A 1 88 ? -12.721 12.378 -9.864 1.00 92.88 88 LEU A C 1
ATOM 723 O O . LEU A 1 88 ? -13.533 13.225 -9.514 1.00 92.88 88 LEU A O 1
ATOM 727 N N . THR A 1 89 ? -12.236 11.453 -9.035 1.00 93.75 89 THR A N 1
ATOM 728 C CA . THR A 1 89 ? -12.664 11.330 -7.635 1.00 93.75 89 THR A CA 1
ATOM 729 C C . THR A 1 89 ? -11.724 12.019 -6.657 1.00 93.75 89 THR A C 1
ATOM 731 O O . THR A 1 89 ? -12.028 12.076 -5.471 1.00 93.75 89 THR A O 1
ATOM 734 N N . GLU A 1 90 ? -10.563 12.474 -7.134 1.00 92.06 90 GLU A N 1
ATOM 735 C CA . GLU A 1 90 ? -9.458 13.015 -6.337 1.00 92.06 90 GLU A CA 1
ATOM 736 C C . GLU A 1 90 ? -8.894 12.047 -5.283 1.00 92.06 90 GLU A C 1
ATOM 738 O O . GLU A 1 90 ? -8.019 12.413 -4.501 1.00 92.06 90 GLU A O 1
ATOM 743 N N . LYS A 1 91 ? -9.321 10.775 -5.306 1.00 94.69 91 LYS A N 1
ATOM 744 C CA . LYS A 1 91 ? -8.820 9.739 -4.401 1.00 94.69 91 LYS A CA 1
ATOM 745 C C . LYS A 1 91 ? -7.388 9.372 -4.740 1.00 94.69 91 LYS A C 1
ATOM 747 O O . LYS A 1 91 ? -7.044 9.158 -5.910 1.00 94.69 91 LYS A O 1
ATOM 752 N N . THR A 1 92 ? -6.588 9.200 -3.698 1.00 96.69 92 THR A N 1
ATOM 753 C CA . THR A 1 92 ? -5.197 8.778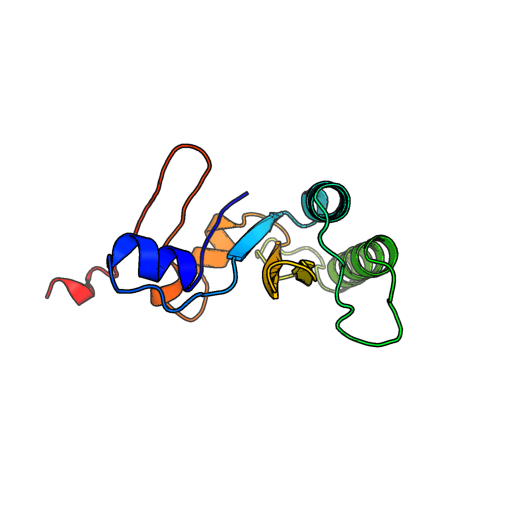 -3.813 1.00 96.69 92 THR A CA 1
ATOM 754 C C . THR A 1 92 ? -5.007 7.391 -3.209 1.00 96.69 92 THR A C 1
ATOM 756 O O . THR A 1 92 ? -5.573 7.049 -2.173 1.00 96.69 92 THR A O 1
ATOM 759 N N . ILE A 1 93 ? -4.207 6.579 -3.895 1.00 97.31 93 ILE A N 1
ATOM 760 C CA . ILE A 1 93 ? -3.698 5.300 -3.416 1.00 97.31 93 ILE A CA 1
ATOM 761 C C . ILE A 1 93 ? -2.193 5.444 -3.220 1.00 97.31 93 ILE A C 1
ATOM 763 O O . ILE A 1 93 ? -1.457 5.830 -4.135 1.00 97.31 93 ILE A O 1
ATOM 767 N N . ILE A 1 94 ? -1.726 5.090 -2.032 1.00 96.19 94 ILE A N 1
ATOM 768 C CA . ILE A 1 94 ? -0.314 4.997 -1.695 1.00 96.19 94 ILE A CA 1
ATOM 769 C C . ILE A 1 94 ? 0.075 3.519 -1.733 1.00 96.19 94 ILE A C 1
ATOM 771 O O . ILE A 1 94 ? -0.304 2.743 -0.863 1.00 96.19 94 ILE A O 1
ATOM 775 N N . LEU A 1 95 ? 0.870 3.122 -2.726 1.00 96.38 95 LEU A N 1
ATOM 776 C CA . LEU A 1 95 ? 1.431 1.776 -2.820 1.00 96.38 95 LEU A CA 1
ATOM 777 C C . LEU A 1 95 ? 2.810 1.750 -2.157 1.00 96.38 95 LEU A C 1
ATOM 779 O O . LEU A 1 95 ? 3.790 2.261 -2.710 1.00 96.38 95 LEU A O 1
ATOM 783 N N . ARG A 1 96 ? 2.898 1.148 -0.973 1.00 93.62 96 ARG A N 1
ATOM 784 C CA . ARG A 1 96 ? 4.158 0.896 -0.272 1.00 93.62 96 ARG A CA 1
ATOM 785 C C . ARG A 1 96 ? 4.667 -0.497 -0.584 1.00 93.62 96 ARG A C 1
ATOM 787 O O . ARG A 1 96 ? 3.939 -1.484 -0.533 1.00 93.62 96 ARG A O 1
ATOM 794 N N . THR A 1 97 ? 5.950 -0.560 -0.902 1.00 92.31 97 THR A N 1
ATOM 795 C CA . THR A 1 97 ? 6.624 -1.798 -1.277 1.00 92.31 97 THR A CA 1
ATOM 796 C C . THR A 1 97 ? 7.716 -2.127 -0.285 1.00 92.31 97 THR A C 1
ATOM 798 O O . THR A 1 97 ? 8.422 -1.227 0.174 1.00 92.31 97 THR A O 1
ATOM 801 N N . VAL A 1 98 ? 7.863 -3.408 0.033 1.00 89.12 98 VAL A N 1
ATOM 802 C CA . VAL A 1 98 ? 8.845 -3.896 1.007 1.00 89.12 98 VAL A CA 1
ATOM 803 C C . VAL A 1 98 ? 9.640 -5.069 0.446 1.00 89.12 98 VAL A C 1
ATOM 805 O O . VAL A 1 98 ? 9.138 -5.847 -0.369 1.00 89.12 98 VAL A O 1
ATOM 808 N N . GLY A 1 99 ? 10.896 -5.183 0.868 1.00 83.38 99 GLY A N 1
ATOM 809 C CA . GLY A 1 99 ? 11.744 -6.332 0.565 1.00 83.38 99 GLY A CA 1
ATOM 810 C C . GLY A 1 99 ? 11.494 -7.439 1.582 1.00 83.38 99 GLY A C 1
ATOM 811 O O . GLY A 1 99 ? 12.181 -7.490 2.590 1.00 83.38 99 GLY A O 1
ATOM 812 N N . GLY A 1 100 ? 10.492 -8.289 1.358 1.00 84.94 100 GLY A N 1
ATOM 813 C CA . GLY A 1 100 ? 10.065 -9.321 2.311 1.00 84.94 100 GLY A CA 1
ATOM 814 C C . GLY A 1 100 ? 8.618 -9.119 2.759 1.00 84.94 100 GLY A C 1
ATOM 815 O O . GLY A 1 100 ? 7.815 -8.584 2.003 1.00 84.94 100 GLY A O 1
ATOM 816 N N . SER A 1 101 ? 8.280 -9.533 3.984 1.00 88.88 101 SER A N 1
ATOM 817 C CA . SER A 1 101 ? 6.888 -9.571 4.459 1.00 88.88 101 SER A CA 1
ATOM 818 C C . SER A 1 101 ? 6.297 -8.174 4.734 1.00 88.88 101 SER A C 1
ATOM 820 O O . SER A 1 101 ? 6.810 -7.456 5.600 1.00 88.88 101 SER A O 1
ATOM 822 N N . PRO A 1 102 ? 5.166 -7.801 4.095 1.00 91.44 102 PRO A N 1
ATOM 823 C CA . PRO A 1 102 ? 4.422 -6.579 4.415 1.00 91.44 102 PRO A CA 1
ATOM 824 C C . PRO A 1 102 ? 3.947 -6.526 5.867 1.00 91.44 102 PRO A C 1
ATOM 826 O O . PRO A 1 102 ? 4.014 -5.473 6.490 1.00 91.44 102 PRO A O 1
ATOM 829 N N . LEU A 1 103 ? 3.525 -7.666 6.425 1.00 91.06 103 LEU A N 1
ATOM 830 C CA . LEU A 1 103 ? 3.083 -7.756 7.818 1.00 91.06 103 LEU A CA 1
ATOM 831 C C . LEU A 1 103 ? 4.222 -7.392 8.773 1.00 91.06 103 LEU A C 1
ATOM 833 O O . LEU A 1 103 ? 4.045 -6.579 9.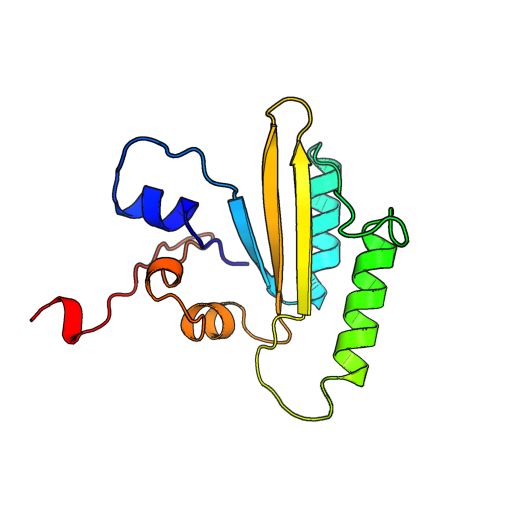672 1.00 91.06 103 LEU A O 1
ATOM 837 N N . GLN A 1 104 ? 5.411 -7.953 8.544 1.00 88.56 104 GLN A N 1
ATOM 838 C CA . GLN A 1 104 ? 6.581 -7.649 9.365 1.00 88.56 104 GLN A CA 1
ATOM 839 C C . GLN A 1 104 ? 6.980 -6.170 9.246 1.00 88.56 104 GLN A C 1
ATOM 841 O O . GLN A 1 104 ? 7.389 -5.576 10.240 1.00 88.56 104 GLN A O 1
ATOM 846 N N . ALA A 1 105 ? 6.850 -5.564 8.063 1.00 87.62 105 ALA A N 1
ATOM 847 C CA . ALA A 1 105 ? 7.123 -4.140 7.875 1.00 87.62 105 ALA A CA 1
ATOM 848 C C . ALA A 1 105 ? 6.151 -3.247 8.661 1.00 87.62 105 ALA A C 1
ATOM 850 O O . ALA A 1 105 ? 6.587 -2.305 9.317 1.00 87.62 105 ALA A O 1
ATOM 851 N N . ILE A 1 106 ? 4.853 -3.568 8.620 1.00 88.88 106 ILE A N 1
ATOM 852 C CA . ILE A 1 106 ? 3.803 -2.833 9.339 1.00 88.88 106 ILE A CA 1
ATOM 853 C C . ILE A 1 106 ? 4.011 -2.941 10.855 1.00 88.88 106 ILE A C 1
ATOM 855 O O . ILE A 1 106 ? 3.974 -1.933 11.552 1.00 88.88 106 ILE A O 1
ATOM 859 N N . LEU A 1 107 ? 4.299 -4.140 11.371 1.00 86.69 107 LEU A N 1
ATOM 860 C CA . LEU A 1 107 ? 4.509 -4.358 12.809 1.00 86.69 107 LEU A CA 1
ATOM 861 C C . LEU A 1 107 ? 5.787 -3.699 13.355 1.00 86.69 107 LEU A C 1
ATOM 863 O O . LEU A 1 107 ? 5.867 -3.433 14.549 1.00 86.69 107 LEU A O 1
ATOM 867 N N . ASN A 1 108 ? 6.781 -3.434 12.502 1.00 83.44 108 ASN A N 1
ATOM 868 C CA . ASN A 1 108 ? 7.997 -2.699 12.872 1.00 83.44 108 ASN A CA 1
ATOM 869 C C . ASN A 1 108 ? 7.909 -1.198 12.545 1.00 83.44 108 ASN A C 1
ATOM 871 O O . ASN A 1 108 ? 8.916 -0.490 12.630 1.00 83.44 108 ASN A O 1
ATOM 875 N N . PHE A 1 109 ? 6.740 -0.698 12.129 1.00 79.81 109 PHE A N 1
ATOM 876 C CA . PHE A 1 109 ? 6.580 0.713 11.812 1.00 79.81 109 PHE A CA 1
ATOM 877 C C . PHE A 1 109 ? 6.647 1.560 13.099 1.00 79.81 109 PHE A C 1
ATOM 879 O O . PHE A 1 109 ? 6.084 1.157 14.116 1.00 79.81 109 PHE A O 1
ATOM 886 N N . PRO A 1 110 ? 7.290 2.747 13.093 1.00 73.69 110 PRO A N 1
ATOM 887 C CA . PRO A 1 110 ? 7.481 3.547 14.311 1.00 73.69 110 PRO A CA 1
ATOM 888 C C . PRO A 1 110 ? 6.191 4.020 15.000 1.00 73.69 110 PRO A C 1
ATOM 890 O O . PRO A 1 110 ? 6.241 4.466 16.142 1.00 73.69 110 PRO A O 1
ATOM 893 N N . SER A 1 111 ? 5.052 3.963 14.306 1.00 74.94 111 SER A N 1
ATOM 894 C CA . SER A 1 111 ? 3.746 4.350 14.833 1.00 74.94 111 SER A CA 1
ATOM 895 C C . SER A 1 111 ? 2.882 3.117 15.070 1.00 74.94 111 SER A C 1
ATOM 897 O O . SER A 1 111 ? 2.507 2.416 14.129 1.00 74.94 111 SER A O 1
ATOM 899 N N . THR A 1 112 ? 2.517 2.885 16.331 1.00 68.44 112 THR A N 1
ATOM 900 C CA . THR A 1 112 ? 1.608 1.801 16.724 1.00 68.44 112 THR A CA 1
ATOM 901 C C . THR A 1 112 ? 0.193 2.001 16.178 1.00 68.44 112 THR A C 1
ATOM 903 O O . THR A 1 112 ? -0.498 1.016 15.930 1.00 68.44 112 THR A O 1
ATOM 906 N N . CYS A 1 113 ? -0.214 3.246 15.892 1.00 64.12 113 CYS A N 1
ATOM 907 C CA . CYS A 1 113 ? -1.492 3.564 15.242 1.00 64.12 113 CYS A CA 1
ATOM 908 C C . CYS A 1 113 ? -1.607 2.940 13.839 1.00 64.12 113 CYS A C 1
ATOM 910 O O . CYS A 1 113 ? -2.706 2.690 13.352 1.00 64.12 113 CYS A O 1
ATOM 912 N N . THR A 1 114 ? -0.468 2.658 13.198 1.00 63.94 114 THR A N 1
ATOM 913 C CA . THR A 1 114 ? -0.383 2.042 11.868 1.00 63.94 114 THR A CA 1
ATOM 914 C C . THR A 1 114 ? -0.425 0.514 11.928 1.00 63.94 114 THR A C 1
ATOM 916 O O . THR A 1 114 ? -0.480 -0.129 10.893 1.00 63.94 114 THR A O 1
ATOM 919 N N . MET A 1 115 ? -0.434 -0.119 13.106 1.00 79.56 115 MET A N 1
ATOM 920 C CA . MET A 1 115 ? -0.409 -1.586 13.174 1.00 79.56 115 MET A CA 1
ATOM 921 C C . MET A 1 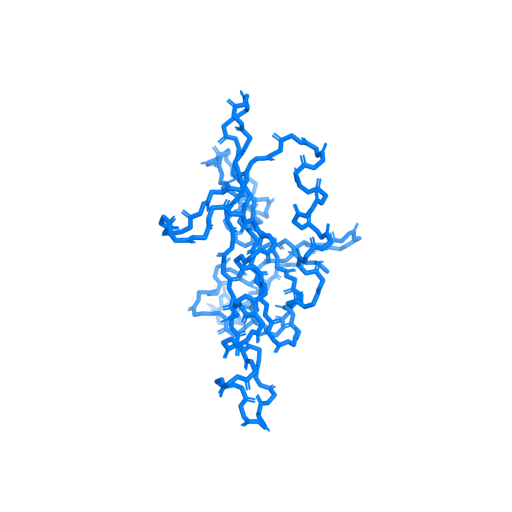115 ? -1.747 -2.241 12.817 1.00 79.56 115 MET A C 1
ATOM 923 O O . MET A 1 115 ? -1.821 -3.461 12.787 1.00 79.56 115 MET A O 1
ATOM 927 N N . ASN A 1 116 ? -2.795 -1.475 12.510 1.00 88.25 116 ASN A N 1
ATOM 928 C CA . ASN A 1 116 ? -4.073 -2.019 12.063 1.00 88.25 116 ASN A CA 1
ATOM 929 C C . ASN A 1 116 ? -4.006 -2.457 10.598 1.00 88.25 116 ASN A C 1
ATOM 931 O O . ASN A 1 116 ? -3.458 -1.754 9.742 1.00 88.25 116 ASN A O 1
ATOM 935 N N . ILE A 1 117 ? -4.562 -3.632 10.310 1.00 93.19 117 ILE A N 1
ATOM 936 C CA . ILE A 1 117 ? -4.398 -4.303 9.024 1.00 93.19 117 ILE A CA 1
ATOM 937 C C . ILE A 1 117 ? -5.735 -4.842 8.534 1.00 93.19 117 ILE A C 1
ATOM 939 O O . ILE A 1 117 ? -6.451 -5.525 9.261 1.00 93.19 117 ILE A O 1
ATOM 943 N N . VAL A 1 118 ? -6.024 -4.606 7.259 1.00 95.31 118 VAL A N 1
ATOM 944 C CA . VAL A 1 118 ? -7.109 -5.264 6.528 1.00 95.31 118 VAL A CA 1
ATOM 945 C C . VAL A 1 118 ? -6.509 -6.077 5.387 1.00 95.31 118 VAL A C 1
ATOM 947 O O . VAL A 1 118 ? -5.650 -5.611 4.638 1.00 95.31 118 VAL A O 1
ATOM 950 N N . SER A 1 119 ? -6.950 -7.318 5.262 1.00 95.12 119 SER A N 1
ATOM 951 C CA . SER A 1 119 ? -6.640 -8.214 4.151 1.00 95.12 119 SER A CA 1
ATOM 952 C C . SER A 1 119 ? -7.920 -8.520 3.366 1.00 95.12 119 SER A C 1
ATOM 954 O O . SER A 1 119 ? -8.941 -7.864 3.555 1.00 95.12 119 SER A O 1
ATOM 956 N N . HIS A 1 120 ? -7.876 -9.492 2.457 1.00 93.81 120 HIS A N 1
ATOM 957 C CA . HIS A 1 120 ? -9.042 -9.847 1.646 1.00 93.81 120 HIS A CA 1
ATOM 958 C C . HIS A 1 120 ? -10.197 -10.494 2.432 1.00 93.81 120 HIS A C 1
ATOM 960 O O . HIS A 1 120 ? -11.334 -10.441 1.974 1.00 93.81 120 HIS A O 1
ATOM 966 N N . ASP A 1 121 ? -9.914 -11.104 3.583 1.00 96.50 121 ASP A N 1
ATOM 967 C CA . ASP A 1 121 ? -10.841 -11.952 4.341 1.00 96.50 121 ASP A CA 1
ATOM 968 C C . ASP A 1 121 ? -10.860 -11.643 5.844 1.00 96.50 121 ASP A C 1
ATOM 970 O O . ASP A 1 121 ? -11.828 -11.971 6.527 1.00 96.50 121 ASP A O 1
ATOM 974 N N . VAL A 1 122 ? -9.821 -10.984 6.366 1.00 95.62 122 VAL A N 1
ATOM 975 C CA . VAL A 1 122 ? -9.735 -10.615 7.782 1.00 95.62 122 VAL A CA 1
ATOM 976 C C . VAL A 1 122 ? -9.263 -9.178 7.987 1.00 95.62 122 VAL A C 1
ATOM 978 O O . VAL A 1 122 ? -8.389 -8.679 7.272 1.00 95.62 122 VAL A O 1
ATOM 981 N N . ALA A 1 123 ? -9.823 -8.538 9.012 1.00 94.31 123 ALA A N 1
ATOM 982 C CA . ALA A 1 123 ? -9.383 -7.263 9.559 1.00 94.31 123 ALA A CA 1
ATOM 983 C C . ALA A 1 123 ? -8.886 -7.483 10.998 1.00 94.31 123 ALA A C 1
ATOM 985 O O . ALA A 1 123 ? -9.588 -8.085 11.810 1.00 94.31 123 ALA A O 1
ATOM 986 N N . VAL A 1 124 ? -7.678 -7.011 11.309 1.00 92.31 124 VAL A N 1
ATOM 987 C CA . VAL A 1 1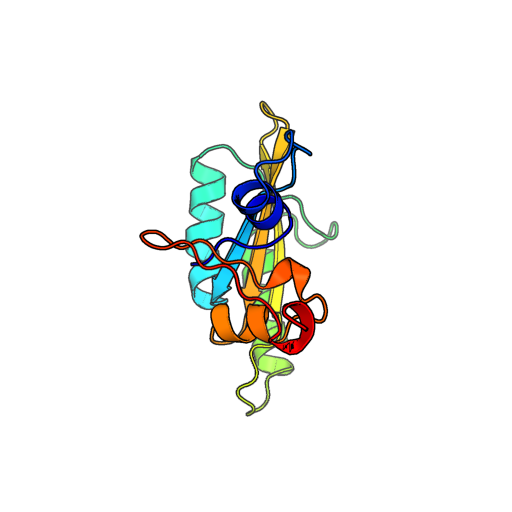24 ? -7.022 -7.169 12.615 1.00 92.31 124 VAL A CA 1
ATOM 988 C C . VAL A 1 124 ? -6.553 -5.811 13.122 1.00 92.31 124 VAL A C 1
ATOM 990 O O . VAL A 1 124 ? -5.869 -5.078 12.409 1.00 92.31 124 VAL A O 1
ATOM 993 N N . SER A 1 125 ? -6.884 -5.501 14.373 1.00 89.38 125 SER A N 1
ATOM 994 C CA . SER A 1 125 ? -6.357 -4.343 15.088 1.00 89.38 125 SER A CA 1
ATOM 995 C C . SER A 1 125 ? -5.411 -4.812 16.193 1.00 89.38 125 SER A C 1
ATOM 997 O O . SER A 1 125 ? -5.774 -5.665 17.006 1.00 89.38 125 SER A O 1
ATOM 999 N N . PHE A 1 126 ? -4.176 -4.308 16.183 1.00 84.69 126 PHE A N 1
ATOM 1000 C CA . PHE A 1 126 ? -3.154 -4.671 17.163 1.00 84.69 126 PHE A CA 1
ATOM 1001 C C . PHE A 1 126 ? -3.041 -3.573 18.213 1.00 84.69 126 PHE A C 1
ATOM 1003 O O . PHE A 1 126 ? -2.759 -2.421 17.894 1.00 84.69 126 PHE A O 1
ATOM 1010 N N . TYR A 1 127 ? -3.183 -3.956 19.476 1.00 79.06 127 TYR A N 1
ATOM 1011 C CA . TYR A 1 127 ? -3.080 -3.048 20.611 1.00 79.06 127 TYR A CA 1
ATOM 1012 C C . TYR A 1 127 ? -1.878 -3.451 21.470 1.00 79.06 127 TYR A C 1
ATOM 1014 O O . TYR A 1 127 ? -1.786 -4.618 21.870 1.00 79.06 127 TYR A O 1
ATOM 1022 N N . PRO A 1 128 ? -0.939 -2.533 21.773 1.00 76.56 128 PRO A N 1
ATOM 1023 C CA . PRO A 1 128 ? 0.091 -2.805 22.763 1.00 76.56 128 PRO A CA 1
ATOM 1024 C C . PRO A 1 128 ? -0.565 -3.198 24.084 1.00 76.56 128 PRO A C 1
ATOM 1026 O O . PRO A 1 128 ? -1.496 -2.531 24.528 1.00 76.56 128 PRO A O 1
ATOM 1029 N N . ARG A 1 129 ? -0.066 -4.245 24.747 1.00 78.69 129 ARG A N 1
ATOM 1030 C CA . ARG A 1 129 ? -0.634 -4.711 26.024 1.00 78.69 129 ARG A CA 1
ATOM 1031 C C . ARG A 1 129 ? -0.762 -3.587 27.062 1.00 78.69 129 ARG A C 1
ATOM 1033 O O . ARG A 1 129 ? -1.748 -3.549 27.782 1.00 78.69 129 ARG A O 1
ATOM 1040 N N . ALA A 1 130 ? 0.188 -2.652 27.067 1.00 79.06 130 ALA A N 1
ATOM 1041 C CA . ALA A 1 130 ? 0.193 -1.481 27.942 1.00 79.06 130 ALA A CA 1
ATOM 1042 C C . ALA A 1 130 ? -0.990 -0.510 27.733 1.00 79.06 130 ALA A C 1
ATOM 1044 O O . ALA A 1 130 ? -1.153 0.400 28.527 1.00 79.06 130 ALA A O 1
ATOM 1045 N N . THR A 1 131 ? -1.801 -0.662 26.679 1.00 75.12 131 THR A N 1
ATOM 1046 C CA . THR A 1 131 ? -3.021 0.149 26.474 1.00 75.12 131 THR A CA 1
ATOM 1047 C C . THR A 1 131 ? -4.233 -0.352 27.265 1.00 75.12 131 THR A C 1
ATOM 1049 O O . THR A 1 131 ? -5.258 0.321 27.285 1.00 75.12 131 THR A O 1
ATOM 1052 N N . PHE A 1 132 ? -4.129 -1.524 27.902 1.00 75.31 132 PHE A N 1
ATOM 1053 C CA . PHE A 1 132 ? -5.193 -2.128 28.712 1.00 75.31 132 PHE A CA 1
ATOM 1054 C C . PHE A 1 132 ? -4.973 -1.984 30.229 1.00 75.31 132 PHE A C 1
ATOM 1056 O O . PHE A 1 132 ? -5.769 -2.521 31.000 1.00 75.31 132 PHE A O 1
ATOM 1063 N N . GLU A 1 133 ? -3.897 -1.315 30.648 1.00 69.44 133 GLU A N 1
ATOM 1064 C CA . GLU A 1 133 ? -3.567 -0.993 32.046 1.00 69.44 133 GLU A CA 1
ATOM 1065 C C . GLU A 1 133 ? -3.799 0.500 32.302 1.00 69.44 133 GLU A C 1
ATOM 1067 O O . GLU A 1 133 ? -4.317 0.827 33.394 1.00 69.44 133 GLU A O 1
#

Organism: Hypsizygus marmoreus (NCBI:txid39966)

Sequence (133 aa):
MLISGDLVLDFFDRNLPSDPDLEVWVEHPSALDIGRWFLTIGYIYIPSNDRFRDFKAAHIRGTAAWIIEGGINITPIPVRRFIFRNRLTEKTIILRTVGGSPLQAILNFPSTCTMNIVSHDVAVSFYPRATFE

Radius of gyration: 15.7 Å; chains: 1; bounding box: 40×27×48 Å

Secondary structure (DSSP, 8-state):
-EEESHHHHHHHHTPPP----EEEEEEGGGHHHHHHHHHHTTEEEE-SSTT--SHHHHHHHHHHHHHHH-TT-----EEEEEEEEETTT--EEEEEEESS-HHHHHHTSS-GGGG-EE-SS-EE----GGGG-

pLDDT: mean 85.39, std 11.99, range [47.94, 97.69]

Foldseek 3Di:
DKWWDPVLLCVVVVDDDPQDATEAEDALVCCVVVVVVLVVVAWAWDDPDPPPRDPVSVSVVLVVVCVVVVPPDQQFDFSDWIWIAHPPVRHIYIYIHTNDDRLRVQVPDPDLSGNWIDDPPDTDRDDDPVVVD